Protein AF-A0A2J5PB95-F1 (afdb_monomer)

pLDDT: mean 75.76, std 16.54, range [39.97, 95.31]

Secondary structure (DSSP, 8-state):
---PPP----------S--------EEEEE-TT----HHHHHHHHHHH--SEEEEE--

Sequence (58 aa):
MRSQPGEFLLPSLHYSPCTVAATMKFVSFNINGLRARPHQLAAIIDKHQPDVIGLQET

Organism: NCBI:txid1134687

Radius of gyration: 26.58 Å; Cα contacts (8 Å, |Δi|>4): 41; chains: 1; bounding box: 72×18×56 Å

InterPro domains:
  IPR005135 Endonuclease/exonuclease/phosphatase [PF03372] (27-58)
  IPR036691 Endonuclease/exonuclease/phosphatase superfamily [G3DSA:3.60.10.10] (12-58)
  IPR036691 Endonuclease/exonuclease/phosphatase superfamily [SSF56219] (12-58)

Solvent-accessible surface area (backbone atoms only — not comparable to full-atom values): 4059 Å² total; per-residue (Å²): 137,83,82,76,78,78,83,77,81,72,78,81,78,79,74,76,80,72,82,73,81,80,78,84,37,78,45,77,48,76,47,78,58,49,76,77,54,63,70,62,56,47,55,51,42,73,73,64,64,51,79,44,76,47,80,39,58,122

Structure (mmCIF, N/CA/C/O backbone):
data_AF-A0A2J5PB95-F1
#
_entry.id   AF-A0A2J5PB95-F1
#
loop_
_atom_site.group_PDB
_atom_site.id
_atom_site.type_symbol
_atom_site.label_atom_id
_atom_site.label_alt_id
_atom_site.label_comp_id
_atom_site.label_asym_id
_atom_site.label_entity_id
_atom_site.label_seq_id
_atom_site.pdbx_PDB_ins_code
_atom_site.Cartn_x
_atom_site.Cartn_y
_atom_site.Cartn_z
_atom_site.occupancy
_atom_site.B_iso_or_equiv
_atom_site.auth_seq_id
_atom_site.auth_comp_id
_atom_site.auth_asym_id
_atom_site.auth_atom_id
_atom_site.pdbx_PDB_model_num
ATOM 1 N N . MET A 1 1 ? -59.458 9.259 46.768 1.00 43.31 1 MET A N 1
ATOM 2 C CA . MET A 1 1 ? -58.994 9.222 45.366 1.00 43.31 1 MET A CA 1
ATOM 3 C C . MET A 1 1 ? -57.483 9.382 45.379 1.00 43.31 1 MET A C 1
ATOM 5 O O . MET A 1 1 ? -57.011 10.457 45.713 1.00 43.31 1 MET A O 1
ATOM 9 N N . ARG A 1 2 ? -56.731 8.289 45.193 1.00 39.97 2 ARG A N 1
ATOM 10 C CA . ARG A 1 2 ? -55.261 8.314 45.195 1.00 39.97 2 ARG A CA 1
ATOM 11 C C . ARG A 1 2 ? -54.790 8.575 43.768 1.00 39.97 2 ARG A C 1
ATOM 13 O O . ARG A 1 2 ? -55.045 7.759 42.888 1.00 39.97 2 ARG A O 1
ATOM 20 N N . SER A 1 3 ? -54.168 9.727 43.563 1.00 49.88 3 SER A N 1
ATOM 21 C CA . SER A 1 3 ? -53.538 10.145 42.316 1.00 49.88 3 SER A CA 1
ATOM 22 C C . SER A 1 3 ? -52.395 9.184 41.994 1.00 49.88 3 SER A C 1
ATOM 24 O O . SER A 1 3 ? -51.443 9.082 42.767 1.00 49.88 3 SER A O 1
ATOM 26 N N . GLN A 1 4 ? -52.508 8.443 40.894 1.00 55.81 4 GLN A N 1
ATOM 27 C CA . GLN A 1 4 ? -51.394 7.660 40.366 1.00 55.81 4 GLN A CA 1
ATOM 28 C C . GLN A 1 4 ? -50.373 8.645 39.770 1.00 55.81 4 GLN A C 1
ATOM 30 O O . GLN A 1 4 ? -50.773 9.474 38.948 1.00 55.81 4 GLN A O 1
ATOM 35 N N . PRO A 1 5 ? -49.092 8.630 40.177 1.00 52.34 5 PRO A N 1
ATOM 36 C CA . PRO A 1 5 ? -48.073 9.385 39.465 1.00 52.34 5 PRO A CA 1
ATOM 37 C C . PRO A 1 5 ? -47.852 8.708 38.110 1.00 52.34 5 PRO A C 1
ATOM 39 O 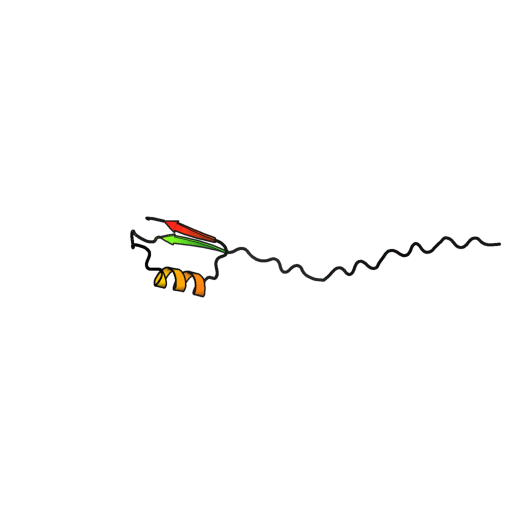O . PRO A 1 5 ? -47.630 7.502 38.050 1.00 52.34 5 PRO A O 1
ATOM 42 N N . GLY A 1 6 ? -47.981 9.482 37.032 1.00 52.97 6 GLY A N 1
ATOM 43 C CA . GLY A 1 6 ? -47.817 8.994 35.669 1.00 52.97 6 GLY A CA 1
ATOM 44 C C . GLY A 1 6 ? -46.482 8.277 35.494 1.00 52.97 6 GLY A C 1
ATOM 45 O O . GLY A 1 6 ? -45.425 8.865 35.729 1.00 52.97 6 GLY A O 1
ATOM 46 N N . GLU A 1 7 ? -46.542 7.015 35.071 1.00 54.19 7 GLU A N 1
ATOM 47 C CA . GLU A 1 7 ? -45.403 6.314 34.494 1.00 54.19 7 GLU A CA 1
ATOM 48 C C . GLU A 1 7 ? -44.961 7.093 33.256 1.00 54.19 7 GLU A C 1
ATOM 50 O O . GLU A 1 7 ? -45.561 7.032 32.182 1.00 54.19 7 GLU A O 1
ATOM 55 N N . PHE A 1 8 ? -43.921 7.897 33.437 1.00 54.19 8 PHE A N 1
ATOM 56 C CA . 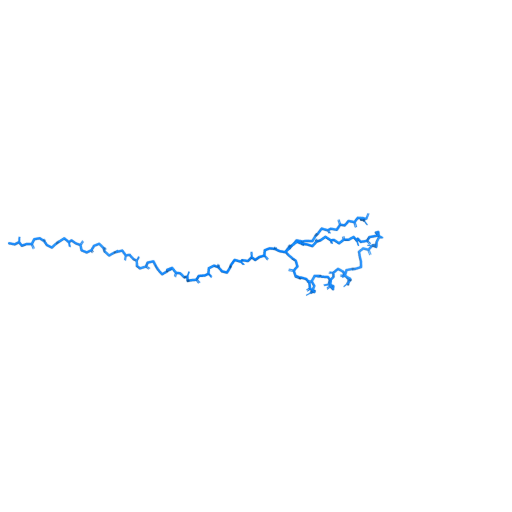PHE A 1 8 ? -43.212 8.538 32.352 1.00 54.19 8 PHE A CA 1
ATOM 57 C C . PHE A 1 8 ? -42.506 7.425 31.569 1.00 54.19 8 PHE A C 1
ATOM 59 O O . PHE A 1 8 ? -41.454 6.935 31.977 1.00 54.19 8 PHE A O 1
ATOM 66 N N . LEU A 1 9 ? -43.137 6.975 30.481 1.00 53.75 9 LEU A N 1
ATOM 67 C CA . LEU A 1 9 ? -42.566 6.047 29.508 1.00 53.75 9 LEU A CA 1
ATOM 68 C C . LEU A 1 9 ? -41.279 6.655 28.935 1.00 53.75 9 LEU A C 1
ATOM 70 O O . LEU A 1 9 ? -41.308 7.434 27.983 1.00 53.75 9 LEU A O 1
ATOM 74 N N . LEU A 1 10 ? -40.134 6.300 29.517 1.00 56.19 10 LEU A N 1
ATOM 75 C CA . LEU A 1 10 ? -38.845 6.496 28.870 1.00 56.19 10 LEU A CA 1
ATOM 76 C C . LEU A 1 10 ? -38.773 5.505 27.696 1.00 56.19 10 LEU A C 1
ATOM 78 O O . LEU A 1 10 ? -38.875 4.297 27.931 1.00 56.19 10 LEU A O 1
ATOM 82 N N . PRO A 1 11 ? -38.620 5.964 26.440 1.00 57.56 11 PRO A N 1
ATOM 83 C CA . PRO A 1 11 ? -38.417 5.057 25.324 1.00 57.56 11 PRO A CA 1
ATOM 84 C C . PRO A 1 11 ? -37.138 4.262 25.577 1.00 57.56 11 PRO A C 1
ATOM 86 O O . PRO A 1 11 ? -36.094 4.819 25.921 1.00 57.56 11 PRO A O 1
ATOM 89 N N . SER A 1 12 ? -37.244 2.945 25.446 1.00 63.25 12 SER A N 1
ATOM 90 C CA . SER A 1 12 ? -36.156 1.994 25.619 1.00 63.25 12 SER A CA 1
ATOM 91 C C . SER A 1 12 ? -34.990 2.388 24.710 1.00 63.25 12 SER A C 1
ATOM 93 O O . SER A 1 12 ? -35.032 2.175 23.499 1.00 63.25 12 SER A O 1
ATOM 95 N N . LEU A 1 13 ? -33.946 2.990 25.283 1.00 53.62 13 LEU A N 1
ATOM 96 C CA . LEU A 1 13 ? -32.662 3.156 24.613 1.00 53.62 13 LEU A CA 1
ATOM 97 C C . LEU A 1 13 ? -32.099 1.750 24.381 1.00 53.62 13 LEU A C 1
ATOM 99 O O . LEU A 1 13 ? -31.453 1.177 25.256 1.00 53.62 13 LEU A O 1
ATOM 103 N N . HIS A 1 14 ? -32.371 1.177 23.208 1.00 62.53 14 HIS A N 1
ATOM 104 C CA . HIS A 1 14 ? -31.631 0.030 22.700 1.00 62.53 14 HIS A CA 1
ATOM 105 C C . HIS A 1 14 ? -30.190 0.486 22.465 1.00 62.53 14 HIS A C 1
ATOM 107 O O . HIS A 1 14 ? -29.840 0.981 21.395 1.00 62.53 14 HIS A O 1
ATOM 113 N N . TYR A 1 15 ? -29.355 0.376 23.495 1.00 58.84 15 TYR A N 1
ATOM 114 C CA . TYR A 1 15 ? -27.923 0.557 23.345 1.00 58.84 15 TYR A CA 1
ATOM 115 C C . TYR A 1 15 ? -27.399 -0.667 22.591 1.00 58.84 15 TYR A C 1
ATOM 117 O O . TYR A 1 15 ? -27.256 -1.747 23.165 1.00 58.84 15 TYR A O 1
ATOM 125 N N . SER A 1 16 ? -27.195 -0.515 21.280 1.00 64.44 16 SER A N 1
ATOM 126 C CA . SER A 1 16 ? -26.531 -1.534 20.465 1.00 64.44 16 SER A CA 1
ATOM 127 C C . SER A 1 16 ? -25.164 -1.832 21.086 1.00 64.44 16 SER A C 1
ATOM 129 O O . SER A 1 16 ? -24.384 -0.897 21.299 1.00 64.44 16 SER A O 1
ATOM 131 N N . PRO A 1 17 ? -24.855 -3.097 21.414 1.00 65.38 17 PRO A N 1
ATOM 132 C CA . PRO A 1 17 ? -23.585 -3.423 22.019 1.00 65.38 17 PRO A CA 1
ATOM 133 C C . PRO A 1 17 ? -22.482 -3.281 20.974 1.00 65.38 17 PRO A C 1
ATOM 135 O O . PRO A 1 17 ? -22.603 -3.747 19.843 1.00 65.38 17 PRO A O 1
ATOM 138 N N . CYS A 1 18 ? -21.371 -2.713 21.432 1.00 62.31 18 CYS A N 1
ATOM 139 C CA . CYS A 1 18 ? -20.059 -2.812 20.815 1.00 62.31 18 CYS A CA 1
ATOM 140 C C . CYS A 1 18 ? -19.907 -2.054 19.488 1.00 62.31 18 CYS A C 1
ATOM 142 O O . CYS A 1 18 ? -19.896 -2.625 18.398 1.00 62.31 18 CYS A O 1
ATOM 144 N N . THR A 1 19 ? -19.647 -0.749 19.597 1.00 58.94 19 THR A N 1
ATOM 145 C CA . THR A 1 19 ? -18.764 -0.089 18.634 1.00 58.94 19 THR A CA 1
ATOM 146 C C . THR A 1 19 ? -17.434 -0.836 18.672 1.00 58.94 19 THR A C 1
ATOM 148 O O . THR A 1 19 ? -16.651 -0.672 19.608 1.00 58.94 19 THR A O 1
ATOM 151 N N . VAL A 1 20 ? -17.200 -1.704 17.690 1.00 64.62 20 VAL A N 1
ATOM 152 C CA . VAL A 1 20 ? -15.889 -2.312 17.468 1.00 64.62 20 VAL A CA 1
ATOM 153 C C . VAL A 1 20 ? -14.912 -1.153 17.318 1.00 64.62 20 VAL A C 1
ATOM 155 O O . VAL A 1 20 ? -15.064 -0.331 16.414 1.00 64.62 20 VAL A O 1
ATOM 158 N N . ALA A 1 21 ? -13.955 -1.034 18.237 1.00 67.00 21 ALA A N 1
ATOM 159 C CA . ALA A 1 21 ? -12.902 -0.041 18.120 1.00 67.00 21 ALA A CA 1
ATOM 160 C C . ALA A 1 21 ? -12.110 -0.355 16.843 1.00 67.00 21 ALA A C 1
ATOM 162 O O . ALA A 1 21 ? -11.301 -1.282 16.820 1.00 67.00 21 ALA A O 1
ATOM 163 N N . ALA A 1 22 ? -12.399 0.367 15.760 1.00 71.69 22 ALA A N 1
ATOM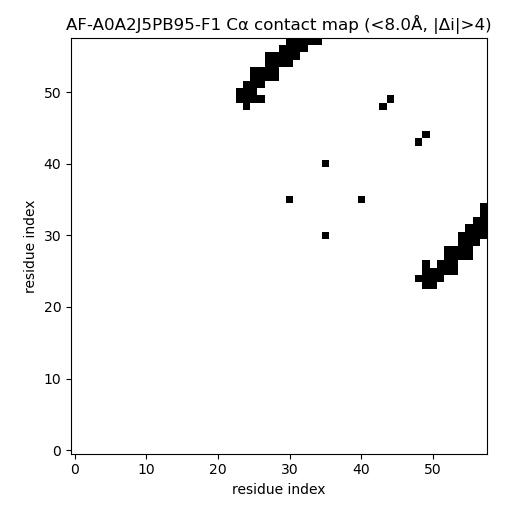 164 C CA . ALA A 1 22 ? -11.642 0.269 14.525 1.00 71.69 22 ALA A CA 1
ATOM 165 C C . ALA A 1 22 ? -10.219 0.758 14.818 1.00 71.69 22 ALA A C 1
ATOM 167 O O . ALA A 1 22 ? -9.997 1.933 15.115 1.00 71.69 22 ALA A O 1
ATOM 168 N N . THR A 1 23 ? -9.256 -0.159 14.812 1.00 83.81 23 THR A N 1
ATOM 169 C CA . THR A 1 23 ? -7.844 0.173 14.985 1.00 83.81 23 THR A CA 1
ATOM 170 C C . THR A 1 23 ? -7.306 0.725 13.673 1.00 83.81 23 THR A C 1
ATOM 172 O O . THR A 1 23 ? -7.060 -0.038 12.741 1.00 83.81 23 THR A O 1
ATOM 175 N N . MET A 1 24 ? -7.124 2.049 13.604 1.00 92.69 24 MET A N 1
ATOM 176 C CA . MET A 1 24 ? -6.496 2.683 12.442 1.00 92.69 24 MET A CA 1
ATOM 177 C C . MET A 1 24 ? -5.062 2.181 12.247 1.00 92.69 24 MET A C 1
ATOM 179 O O . MET A 1 24 ? -4.274 2.119 13.196 1.00 92.69 24 MET A O 1
ATOM 183 N N . LYS A 1 25 ? -4.712 1.870 11.001 1.00 92.88 25 LYS A N 1
ATOM 184 C CA . LYS A 1 25 ? -3.407 1.365 10.580 1.00 92.88 25 LYS A CA 1
ATOM 185 C C . LYS A 1 25 ? -2.714 2.354 9.654 1.00 92.88 25 LYS A C 1
ATOM 187 O O . LYS A 1 25 ? -3.210 2.686 8.580 1.00 92.88 25 LYS A O 1
ATOM 192 N N . PHE A 1 26 ? -1.510 2.749 10.049 1.00 94.88 26 PHE A N 1
ATOM 193 C CA . PHE A 1 26 ? -0.636 3.625 9.278 1.00 94.88 26 PHE A CA 1
ATOM 194 C C . PHE A 1 26 ? 0.582 2.840 8.795 1.00 94.88 26 PHE A C 1
ATOM 196 O O . PHE A 1 26 ? 1.207 2.119 9.573 1.00 94.88 26 PHE A O 1
ATOM 203 N N . VAL A 1 27 ? 0.939 2.995 7.521 1.00 93.00 27 VAL A N 1
ATOM 204 C CA . VAL A 1 27 ? 2.132 2.378 6.920 1.00 93.00 27 VAL A CA 1
ATOM 205 C C . VAL A 1 27 ? 2.969 3.461 6.245 1.00 93.00 27 VAL A C 1
ATOM 207 O O . VAL A 1 27 ? 2.434 4.324 5.555 1.00 93.00 27 VAL A O 1
ATOM 210 N N . SER A 1 28 ? 4.291 3.423 6.415 1.00 92.38 28 SER A N 1
ATOM 211 C CA . SER A 1 28 ? 5.216 4.250 5.635 1.00 92.38 28 SER A CA 1
ATOM 212 C C . SER A 1 28 ? 6.073 3.359 4.747 1.00 92.38 28 SER A C 1
ATOM 214 O O . SER A 1 28 ? 6.579 2.334 5.204 1.00 92.38 28 SER A O 1
ATOM 216 N N . PHE A 1 29 ? 6.205 3.731 3.476 1.00 89.62 29 PHE A N 1
ATOM 217 C CA . PHE A 1 29 ? 6.940 2.961 2.486 1.00 89.62 29 PHE A CA 1
ATOM 218 C C . PHE A 1 29 ? 7.832 3.873 1.647 1.00 89.62 29 PHE A C 1
ATOM 220 O O . PHE A 1 29 ? 7.386 4.869 1.077 1.00 89.62 29 PHE A O 1
ATOM 227 N N . ASN A 1 30 ? 9.106 3.512 1.568 1.00 88.44 30 ASN A N 1
ATOM 228 C CA . ASN A 1 30 ? 10.079 4.191 0.733 1.00 88.44 30 ASN A CA 1
ATOM 229 C C . ASN A 1 30 ? 10.026 3.616 -0.686 1.00 88.44 30 ASN A C 1
ATOM 231 O O . ASN A 1 30 ? 10.211 2.412 -0.876 1.00 88.44 30 ASN A O 1
ATOM 235 N N . ILE A 1 31 ? 9.762 4.475 -1.673 1.00 87.00 31 ILE A N 1
ATOM 236 C CA . ILE A 1 31 ? 9.648 4.060 -3.072 1.00 87.00 31 ILE A CA 1
ATOM 237 C C . ILE A 1 31 ? 10.969 4.175 -3.846 1.00 87.00 31 ILE A C 1
ATOM 239 O O . ILE A 1 31 ? 11.010 3.726 -4.984 1.00 87.00 31 ILE A O 1
ATOM 243 N N . ASN A 1 32 ? 12.060 4.679 -3.256 1.00 84.31 32 ASN A N 1
ATOM 244 C CA . ASN A 1 32 ? 13.404 4.763 -3.853 1.00 84.31 32 ASN A CA 1
ATOM 245 C C . ASN A 1 32 ? 13.414 5.325 -5.297 1.00 84.31 32 ASN A C 1
ATOM 247 O O . ASN A 1 32 ? 14.072 4.764 -6.178 1.00 84.31 32 ASN A O 1
ATOM 251 N N . GLY A 1 33 ? 12.611 6.352 -5.603 1.00 77.38 33 GLY A N 1
ATOM 252 C CA . GLY A 1 33 ? 12.500 6.915 -6.958 1.00 77.38 33 GLY A CA 1
ATOM 253 C C . GLY A 1 33 ? 11.947 5.950 -8.021 1.00 77.38 33 GLY A C 1
ATOM 254 O O . GLY A 1 33 ? 12.003 6.237 -9.222 1.00 77.38 33 GLY A O 1
ATOM 255 N N . LEU A 1 34 ? 11.405 4.790 -7.622 1.00 65.06 34 LEU A N 1
ATOM 256 C CA . LEU A 1 34 ? 10.641 3.920 -8.510 1.00 65.06 34 LEU A CA 1
ATOM 257 C C . LEU A 1 34 ? 9.415 4.714 -8.948 1.00 65.06 34 LEU A C 1
ATOM 259 O O . LEU A 1 34 ? 8.467 4.842 -8.175 1.00 65.06 34 LEU A O 1
ATOM 263 N N . ARG A 1 35 ? 9.419 5.205 -10.200 1.00 71.12 35 ARG A N 1
ATOM 264 C CA . ARG A 1 35 ? 8.203 5.642 -10.909 1.00 71.12 35 ARG A CA 1
ATOM 265 C C . ARG A 1 35 ? 7.125 4.632 -10.568 1.00 71.12 35 ARG A C 1
ATOM 267 O O . ARG A 1 35 ? 7.280 3.475 -10.968 1.00 71.12 35 ARG A O 1
ATOM 274 N N . ALA A 1 36 ? 6.165 5.054 -9.739 1.00 61.62 36 ALA A N 1
ATOM 275 C CA . ALA A 1 36 ? 5.361 4.165 -8.911 1.00 61.62 36 ALA A CA 1
ATOM 276 C C . ALA A 1 36 ? 5.012 2.912 -9.707 1.00 61.62 36 ALA A C 1
ATOM 278 O O . ALA A 1 36 ? 4.430 3.021 -10.781 1.00 61.62 36 ALA A O 1
ATOM 279 N N . ARG A 1 37 ? 5.463 1.739 -9.248 1.00 73.69 37 ARG A N 1
ATOM 280 C CA . ARG A 1 37 ? 5.031 0.459 -9.807 1.00 73.69 37 ARG A CA 1
ATOM 281 C 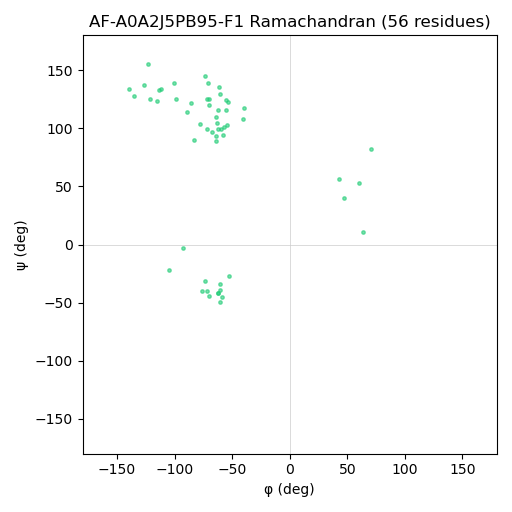C . ARG A 1 37 ? 3.709 0.153 -9.116 1.00 73.69 37 ARG A C 1
ATOM 283 O O . ARG A 1 37 ? 3.756 -0.448 -8.040 1.00 73.69 37 ARG A O 1
ATOM 290 N N . PRO A 1 38 ? 2.543 0.571 -9.651 1.00 81.94 38 PRO A N 1
ATOM 291 C CA . PRO A 1 38 ? 1.265 0.429 -8.957 1.00 81.94 38 PRO A CA 1
ATOM 292 C C . PRO A 1 38 ? 1.006 -1.005 -8.491 1.00 81.94 38 PRO A C 1
ATOM 294 O O . PRO A 1 38 ? 0.381 -1.200 -7.461 1.00 81.94 38 PRO A O 1
ATOM 297 N N . HIS A 1 39 ? 1.568 -2.005 -9.173 1.00 87.50 39 HIS A N 1
ATOM 298 C CA . HIS A 1 39 ? 1.500 -3.415 -8.779 1.00 87.50 39 HIS A CA 1
ATOM 299 C C . HIS A 1 39 ? 2.159 -3.708 -7.418 1.00 87.50 39 HIS A C 1
ATOM 301 O O . HIS A 1 39 ? 1.626 -4.476 -6.626 1.00 87.50 39 HIS A O 1
ATOM 307 N N . GLN A 1 40 ? 3.320 -3.109 -7.129 1.00 84.00 40 GLN A N 1
ATOM 308 C CA . GLN A 1 40 ? 4.002 -3.295 -5.843 1.00 84.00 40 GLN A CA 1
ATOM 309 C C . GLN A 1 40 ? 3.260 -2.573 -4.723 1.00 84.00 40 GLN A C 1
ATOM 311 O O . GLN A 1 40 ? 3.104 -3.121 -3.635 1.00 84.00 40 GLN A O 1
ATOM 316 N N . LEU A 1 41 ? 2.761 -1.368 -5.009 1.00 86.56 41 LEU A N 1
ATOM 317 C CA . LEU A 1 41 ? 1.932 -0.630 -4.065 1.00 86.56 41 LEU A CA 1
ATOM 318 C C . LEU A 1 41 ? 0.636 -1.396 -3.756 1.00 86.56 41 LEU A C 1
ATOM 320 O O . LEU A 1 41 ? 0.273 -1.514 -2.590 1.00 86.56 41 LEU A O 1
ATOM 324 N N . ALA A 1 42 ? 0.001 -1.994 -4.770 1.00 90.19 42 ALA A N 1
ATOM 325 C CA . ALA A 1 42 ? -1.170 -2.853 -4.602 1.00 90.19 42 ALA A CA 1
ATOM 326 C C . ALA A 1 42 ? -0.867 -4.051 -3.691 1.00 90.19 42 ALA A C 1
ATOM 328 O O . ALA A 1 42 ? -1.601 -4.287 -2.742 1.00 90.19 42 ALA A O 1
ATOM 329 N N . ALA A 1 43 ? 0.272 -4.729 -3.878 1.00 91.75 43 ALA A N 1
ATOM 330 C CA . ALA A 1 43 ? 0.669 -5.835 -3.005 1.00 91.75 43 ALA A CA 1
ATOM 331 C C . ALA A 1 43 ? 0.856 -5.413 -1.531 1.00 91.75 43 ALA A C 1
ATOM 333 O O . ALA A 1 43 ? 0.571 -6.191 -0.620 1.00 91.75 43 ALA A O 1
ATOM 334 N N . ILE A 1 44 ? 1.326 -4.186 -1.277 1.00 90.00 44 ILE A N 1
ATOM 335 C CA . ILE A 1 44 ? 1.451 -3.635 0.083 1.00 90.00 44 ILE A CA 1
ATOM 336 C C . ILE A 1 44 ? 0.068 -3.343 0.674 1.00 90.00 44 ILE A C 1
ATOM 338 O O . ILE A 1 44 ? -0.184 -3.689 1.830 1.00 90.00 44 ILE A O 1
ATOM 342 N N . ILE A 1 45 ? -0.828 -2.743 -0.115 1.00 91.88 45 ILE A N 1
ATOM 343 C CA . ILE A 1 45 ? -2.211 -2.453 0.286 1.00 91.88 45 ILE A CA 1
ATOM 344 C C . ILE A 1 45 ? -2.947 -3.753 0.621 1.00 91.88 45 ILE A C 1
ATOM 346 O O . ILE A 1 45 ? -3.494 -3.869 1.716 1.00 91.88 45 ILE A O 1
ATOM 350 N N . ASP A 1 46 ? -2.881 -4.754 -0.257 1.00 95.12 46 ASP A N 1
ATOM 351 C CA . ASP A 1 46 ? -3.558 -6.042 -0.083 1.00 95.12 46 ASP A CA 1
ATOM 352 C C . ASP A 1 46 ? -3.080 -6.773 1.176 1.00 95.12 46 ASP A C 1
ATOM 354 O O . ASP A 1 46 ? -3.875 -7.364 1.910 1.00 95.12 46 ASP A O 1
ATOM 358 N N . LYS A 1 47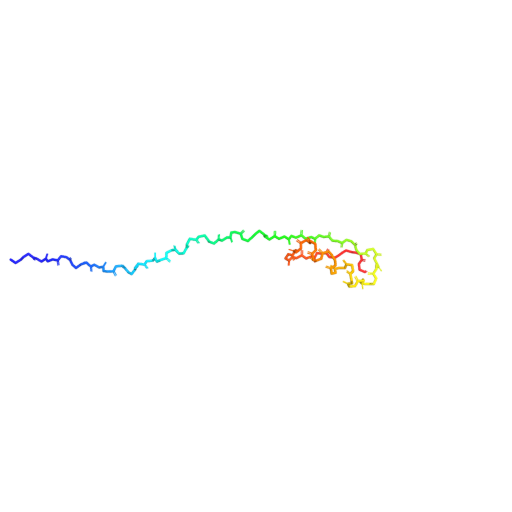 ? -1.774 -6.711 1.460 1.00 94.19 47 LYS A N 1
ATOM 359 C CA . LYS A 1 47 ? -1.165 -7.408 2.596 1.00 94.19 47 LYS A CA 1
ATOM 360 C C . LYS A 1 47 ? -1.437 -6.734 3.940 1.00 94.19 47 LYS A C 1
ATOM 362 O O . LYS A 1 47 ? -1.608 -7.429 4.941 1.00 94.19 47 LYS A O 1
ATOM 367 N N . HIS A 1 48 ? -1.403 -5.404 3.993 1.00 93.69 48 HIS A N 1
ATOM 368 C CA . HIS A 1 48 ? -1.423 -4.667 5.260 1.00 93.69 48 HIS A CA 1
ATOM 369 C C . HIS A 1 48 ? -2.765 -4.002 5.566 1.00 93.69 48 HIS A C 1
ATOM 371 O O . HIS A 1 48 ? -3.044 -3.744 6.739 1.00 93.69 48 HIS A O 1
ATOM 377 N N . GLN A 1 49 ? -3.584 -3.758 4.540 1.00 94.50 49 GLN A N 1
ATOM 378 C CA . GLN A 1 49 ? -4.838 -3.008 4.616 1.00 94.50 49 GLN A CA 1
ATOM 379 C C . GLN A 1 49 ? -4.707 -1.740 5.480 1.00 94.50 49 GLN A C 1
ATOM 381 O O . GLN A 1 49 ? -5.386 -1.625 6.503 1.00 94.50 49 GLN A O 1
ATOM 386 N N . PRO A 1 50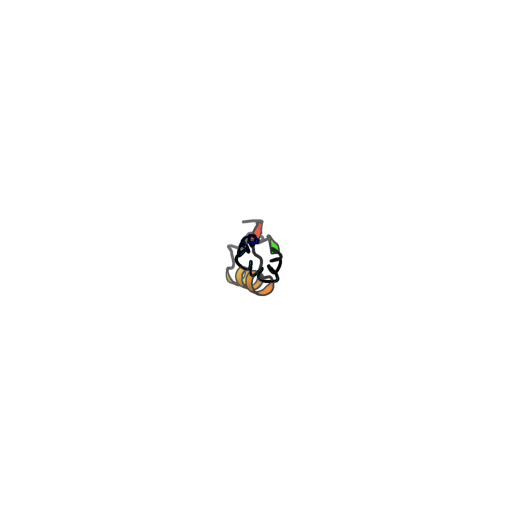 ? -3.768 -0.830 5.153 1.00 94.88 50 PRO A N 1
ATOM 387 C CA . PRO A 1 50 ? -3.618 0.406 5.903 1.00 94.88 50 PRO A CA 1
ATOM 388 C C . PRO A 1 50 ? -4.756 1.380 5.584 1.00 94.88 50 PRO A C 1
ATOM 390 O O . PRO A 1 50 ? -5.178 1.487 4.435 1.00 94.88 50 PRO A O 1
ATOM 393 N N . 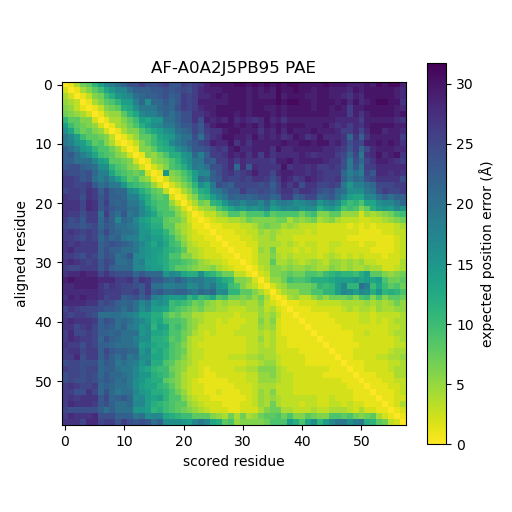ASP A 1 51 ? -5.186 2.152 6.580 1.00 95.31 51 ASP A N 1
ATOM 394 C CA . ASP A 1 51 ? -6.097 3.285 6.387 1.00 95.31 51 ASP A CA 1
ATOM 395 C C . ASP A 1 51 ? -5.371 4.472 5.740 1.00 95.31 51 ASP A C 1
ATOM 397 O O . ASP A 1 51 ? -5.956 5.241 4.980 1.00 95.31 51 ASP A O 1
ATOM 401 N N . VAL A 1 52 ? -4.073 4.618 6.030 1.00 94.19 52 VAL A N 1
ATOM 402 C CA . VAL A 1 52 ? -3.221 5.677 5.481 1.00 94.19 52 VAL A CA 1
ATOM 403 C C . VAL A 1 52 ? -1.842 5.119 5.142 1.00 94.19 52 VAL A C 1
ATOM 405 O O . VAL A 1 52 ? -1.210 4.441 5.957 1.00 94.19 52 VAL A O 1
ATOM 408 N N . ILE A 1 53 ? -1.344 5.455 3.948 1.00 93.06 53 ILE A N 1
ATOM 409 C CA . ILE A 1 53 ? 0.009 5.118 3.498 1.00 93.06 53 ILE A CA 1
ATOM 410 C C . ILE A 1 53 ? 0.812 6.376 3.149 1.00 93.06 53 ILE A C 1
ATOM 412 O O . ILE A 1 53 ? 0.386 7.195 2.340 1.00 93.06 53 ILE A O 1
ATOM 416 N N . GLY A 1 54 ? 1.985 6.529 3.764 1.00 92.25 54 GLY A N 1
ATOM 417 C CA . GLY A 1 54 ? 2.939 7.592 3.448 1.00 92.25 54 GLY A CA 1
ATOM 418 C C . GLY A 1 54 ? 4.041 7.088 2.520 1.00 92.25 54 GLY A C 1
ATOM 419 O O . GLY A 1 54 ? 4.718 6.115 2.858 1.00 92.25 54 GLY A O 1
ATOM 420 N N . LEU A 1 55 ? 4.244 7.758 1.385 1.00 90.25 55 LEU A N 1
ATOM 421 C CA . LEU A 1 55 ?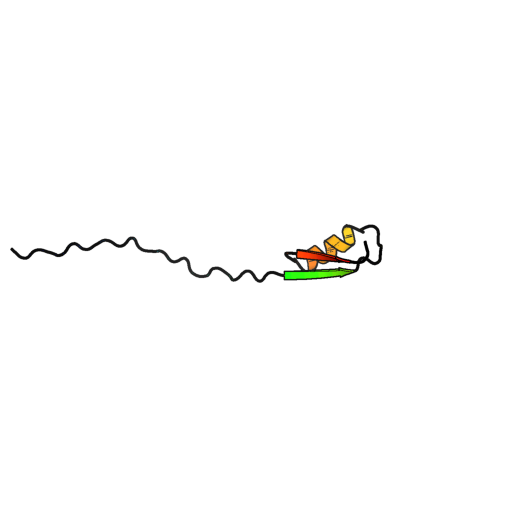 5.304 7.445 0.420 1.00 90.25 55 LEU A CA 1
ATOM 422 C C . LEU A 1 55 ? 6.486 8.412 0.578 1.00 90.25 55 LEU A C 1
ATOM 424 O O . LEU A 1 55 ? 6.279 9.607 0.780 1.00 90.25 55 LEU A O 1
ATOM 428 N N . GLN A 1 56 ? 7.713 7.898 0.489 1.00 87.00 56 GLN A N 1
ATOM 429 C CA . GLN A 1 56 ? 8.963 8.670 0.594 1.00 87.00 56 GLN A CA 1
ATOM 430 C C . GLN A 1 56 ? 9.828 8.480 -0.657 1.00 87.00 56 GLN A C 1
ATOM 432 O O . GLN A 1 56 ? 9.735 7.433 -1.290 1.00 87.00 56 GLN A O 1
ATOM 437 N N . GLU A 1 57 ? 10.703 9.443 -0.962 1.00 84.06 57 GLU A N 1
ATOM 438 C CA . GLU A 1 57 ? 11.600 9.416 -2.136 1.00 84.06 57 GLU A CA 1
ATOM 439 C C . GLU A 1 57 ? 10.857 9.358 -3.491 1.00 84.06 57 GLU A C 1
ATOM 441 O O . GLU A 1 57 ? 11.114 8.472 -4.306 1.00 84.06 57 GLU A O 1
ATOM 446 N N . THR A 1 58 ? 9.911 10.286 -3.711 1.00 71.06 58 THR A N 1
ATOM 447 C CA . THR A 1 58 ? 9.161 10.478 -4.979 1.00 71.06 58 THR A CA 1
ATOM 448 C C . THR A 1 58 ? 10.004 10.929 -6.156 1.00 71.06 58 THR A C 1
ATOM 450 O O . THR A 1 58 ? 10.768 11.903 -5.975 1.00 71.06 58 THR A O 1
#

Nearest PDB structures (foldseek):
  7znk-assembly1_p  TM=4.458E-01  e=8.385E+00  Homo sapiens
  2ayi-assembly1_A  TM=3.838E-01  e=7.825E+00  Thermus thermophilus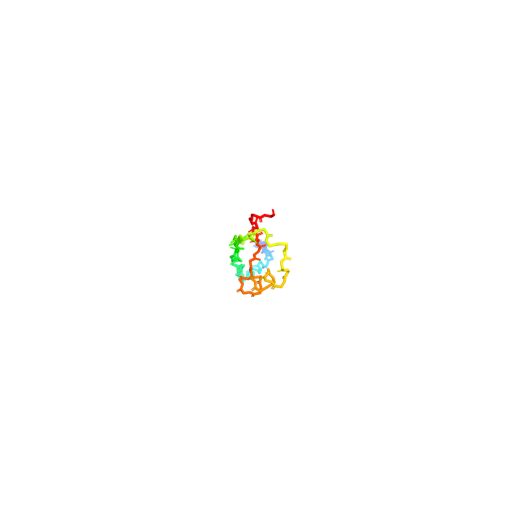

Mean predicted aligned error: 13.94 Å

Foldseek 3Di:
DDDDDDPPPDPDPPPPPDPDPPDAFEEEDEPQPPPDPVVVVVVVCVVRVHPYYHYPDD